Protein AF-A0A965UQ14-F1 (afdb_monomer_lite)

Secondary structure (DSSP, 8-state):
------HHHHHHHHHHHHHH--EEEEEESSTTPPPEEEEEEEEGGGTEEEEEEETTSHHHHHHHTSSEEEEEEEE-TTSS-EEEEEEEE-EE--HHHHHHH--HHHHTT-TTGGG-TTEEEE-

pLDDT: mean 94.38, std 6.81, range [43.66, 98.44]

Structure (mmCIF, N/CA/C/O backbone):
data_AF-A0A965UQ14-F1
#
_entry.id   AF-A0A965UQ14-F1
#
loop_
_atom_site.group_PDB
_atom_site.id
_atom_site.type_symbol
_atom_site.label_atom_id
_atom_site.label_alt_id
_atom_site.label_comp_id
_atom_site.label_asym_id
_atom_site.label_entity_id
_atom_site.label_seq_id
_atom_site.pdbx_PDB_ins_code
_atom_site.Cartn_x
_atom_site.Cartn_y
_atom_site.Cartn_z
_atom_site.occupancy
_atom_site.B_iso_or_equiv
_atom_site.auth_seq_id
_atom_site.auth_comp_id
_atom_site.auth_asym_id
_atom_site.auth_atom_id
_atom_site.pdbx_PDB_model_num
ATOM 1 N N . MET A 1 1 ? 11.506 4.708 -31.244 1.00 43.66 1 MET A N 1
ATOM 2 C CA . MET A 1 1 ? 12.360 3.760 -30.512 1.00 43.66 1 MET A CA 1
ATOM 3 C C . MET A 1 1 ? 12.090 4.075 -29.060 1.00 43.66 1 MET A C 1
ATOM 5 O O . MET A 1 1 ? 12.433 5.174 -28.652 1.00 43.66 1 MET A O 1
ATOM 9 N N . ALA A 1 2 ? 11.302 3.255 -28.365 1.00 55.50 2 ALA A N 1
ATOM 10 C CA . ALA A 1 2 ? 11.282 3.359 -26.911 1.00 55.50 2 ALA A CA 1
ATOM 11 C C . ALA A 1 2 ? 12.688 2.943 -26.477 1.00 55.50 2 ALA A C 1
ATOM 13 O O . ALA A 1 2 ? 13.165 1.912 -26.947 1.00 55.50 2 ALA A O 1
ATOM 14 N N . ASP A 1 3 ? 13.386 3.784 -25.722 1.00 65.25 3 ASP A N 1
ATOM 15 C CA . ASP A 1 3 ? 14.611 3.332 -25.075 1.00 65.25 3 ASP A CA 1
ATOM 16 C C . ASP A 1 3 ? 14.197 2.184 -24.149 1.00 65.25 3 ASP A C 1
ATOM 18 O O . ASP A 1 3 ? 13.336 2.368 -23.284 1.00 65.25 3 ASP A O 1
ATOM 22 N N . ASP A 1 4 ? 14.714 0.982 -24.405 1.00 80.56 4 ASP A N 1
ATOM 23 C CA . ASP A 1 4 ? 14.398 -0.195 -23.601 1.00 80.56 4 ASP A CA 1
ATOM 24 C C . ASP A 1 4 ? 14.961 0.034 -22.193 1.00 80.56 4 ASP A C 1
ATOM 26 O O . ASP A 1 4 ? 16.161 -0.108 -21.956 1.00 80.56 4 ASP A O 1
ATOM 30 N N . LEU A 1 5 ? 14.092 0.439 -21.264 1.00 86.31 5 LEU A N 1
ATOM 31 C CA . LEU A 1 5 ? 14.443 0.580 -19.855 1.00 86.31 5 LEU A CA 1
ATOM 32 C C . LEU A 1 5 ? 14.868 -0.783 -19.311 1.00 86.31 5 LEU A C 1
ATOM 34 O O . LEU A 1 5 ? 14.178 -1.792 -19.487 1.00 86.31 5 LEU A O 1
ATOM 38 N N . THR A 1 6 ? 15.975 -0.811 -18.579 1.00 94.00 6 THR A N 1
ATOM 39 C CA . THR A 1 6 ? 16.295 -1.962 -17.734 1.00 94.00 6 THR A CA 1
ATOM 40 C C . THR A 1 6 ? 15.256 -2.101 -16.617 1.00 94.00 6 THR A C 1
ATOM 42 O O . THR A 1 6 ? 14.586 -1.137 -16.239 1.00 94.00 6 THR A O 1
ATOM 45 N N . ALA A 1 7 ? 15.144 -3.293 -16.023 1.00 91.50 7 ALA A N 1
ATOM 46 C CA . ALA A 1 7 ? 14.229 -3.523 -14.901 1.00 91.50 7 ALA A CA 1
ATOM 47 C C . ALA A 1 7 ? 14.471 -2.546 -13.731 1.00 91.50 7 ALA A C 1
ATOM 49 O O . ALA A 1 7 ? 13.519 -2.027 -13.156 1.00 91.50 7 ALA A O 1
ATOM 50 N N . ALA A 1 8 ? 15.737 -2.235 -13.433 1.00 93.12 8 ALA A N 1
ATOM 51 C CA . ALA A 1 8 ? 16.103 -1.294 -12.377 1.00 93.12 8 ALA A CA 1
ATOM 52 C C . ALA A 1 8 ? 15.697 0.154 -12.706 1.00 93.12 8 ALA A C 1
ATOM 54 O O . ALA A 1 8 ? 15.280 0.905 -11.826 1.00 93.12 8 ALA A O 1
ATOM 55 N N . GLU A 1 9 ? 15.801 0.564 -13.971 1.00 94.69 9 GLU A N 1
ATOM 56 C CA . GLU A 1 9 ? 15.351 1.891 -14.404 1.00 94.69 9 GLU A CA 1
ATOM 57 C C . GLU A 1 9 ? 13.823 1.996 -14.387 1.00 94.69 9 GLU A C 1
ATOM 59 O O . GLU A 1 9 ? 13.292 3.015 -13.946 1.00 94.69 9 GLU A O 1
ATOM 64 N N . ALA A 1 10 ? 13.117 0.934 -14.787 1.00 93.56 10 ALA A N 1
ATOM 65 C CA . ALA A 1 10 ? 11.662 0.861 -14.699 1.00 93.56 10 ALA A CA 1
ATOM 66 C C . ALA A 1 10 ? 11.173 0.937 -13.242 1.00 93.56 10 ALA A C 1
ATOM 68 O O . ALA A 1 10 ? 10.259 1.704 -12.939 1.00 93.56 10 ALA A O 1
ATOM 69 N N . GLU A 1 11 ? 11.814 0.205 -12.327 1.00 94.75 11 GLU A N 1
ATOM 70 C CA . GLU A 1 11 ? 11.511 0.256 -10.894 1.00 94.75 11 GLU A CA 1
ATOM 71 C C . GLU A 1 11 ? 11.752 1.659 -10.313 1.00 94.75 11 GLU A C 1
ATOM 73 O O . GLU A 1 11 ? 10.894 2.219 -9.627 1.00 94.75 11 GLU A O 1
ATOM 78 N N . LYS A 1 12 ? 12.888 2.278 -10.647 1.00 95.50 12 LYS A N 1
ATOM 79 C CA . LYS A 1 12 ? 13.209 3.644 -10.220 1.00 95.50 12 LYS A CA 1
ATOM 80 C C . LYS A 1 12 ? 12.172 4.658 -10.706 1.00 95.50 12 LYS A C 1
ATOM 82 O O . LYS A 1 12 ? 11.758 5.537 -9.944 1.00 95.50 12 LYS A O 1
ATOM 87 N N . GLU A 1 13 ? 11.749 4.565 -11.966 1.00 95.31 13 GLU A N 1
ATOM 88 C CA . GLU A 1 13 ? 10.699 5.435 -12.494 1.00 95.31 13 GLU A CA 1
ATOM 89 C C . GLU A 1 13 ? 9.352 5.162 -11.814 1.00 95.31 13 GLU A C 1
ATOM 91 O O . GLU A 1 13 ? 8.649 6.117 -11.478 1.00 95.31 13 GLU A O 1
ATOM 96 N N . PHE A 1 14 ? 9.015 3.907 -11.506 1.00 96.06 14 PHE A N 1
ATOM 97 C CA . PHE A 1 14 ? 7.823 3.579 -10.724 1.00 96.06 14 PHE A CA 1
ATOM 98 C C . PHE A 1 14 ? 7.825 4.260 -9.349 1.00 96.06 14 PHE A C 1
ATOM 100 O O . PHE A 1 14 ? 6.897 5.016 -9.044 1.00 96.06 14 PHE A O 1
ATOM 107 N N . TRP A 1 15 ? 8.876 4.078 -8.544 1.00 97.25 15 TRP A N 1
ATOM 108 C CA . TRP A 1 15 ? 8.954 4.674 -7.205 1.00 97.25 15 TRP A CA 1
ATOM 109 C C . TRP A 1 15 ? 8.909 6.204 -7.237 1.00 97.25 15 TRP A C 1
ATOM 111 O O . TRP A 1 15 ? 8.235 6.842 -6.414 1.00 97.25 15 TRP A O 1
ATOM 121 N N . LYS A 1 16 ? 9.569 6.806 -8.232 1.00 96.00 16 LYS A N 1
ATOM 122 C CA . LYS A 1 16 ? 9.530 8.248 -8.490 1.00 96.00 16 LYS A CA 1
ATOM 123 C C . LYS A 1 16 ? 8.115 8.744 -8.795 1.00 96.00 16 LYS A C 1
ATOM 125 O O . LYS A 1 16 ? 7.715 9.766 -8.237 1.00 96.00 16 LYS A O 1
ATOM 130 N N . HIS A 1 17 ? 7.344 8.049 -9.630 1.00 96.44 17 HIS A N 1
ATOM 131 C CA . HIS A 1 17 ? 5.979 8.474 -9.958 1.00 96.44 17 HIS A CA 1
ATOM 132 C C . HIS A 1 17 ? 5.013 8.220 -8.801 1.00 96.44 17 HIS A C 1
ATOM 134 O O . HIS A 1 17 ? 4.249 9.127 -8.447 1.00 96.44 17 HIS A O 1
ATOM 140 N N . LEU 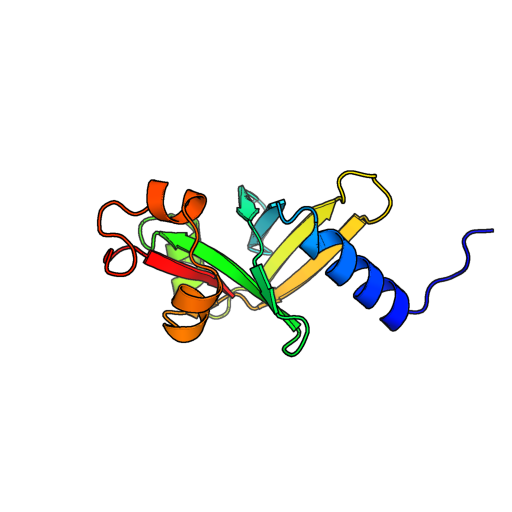A 1 18 ? 5.129 7.070 -8.127 1.00 96.56 18 LEU A N 1
ATOM 141 C CA . LEU A 1 18 ? 4.329 6.736 -6.950 1.00 96.56 18 LEU A CA 1
ATOM 142 C C . LEU A 1 18 ? 4.516 7.770 -5.828 1.00 96.56 18 LEU A C 1
ATOM 144 O O . LEU A 1 18 ? 3.588 8.050 -5.080 1.00 96.56 18 LEU A O 1
ATOM 148 N N . LYS A 1 19 ? 5.683 8.426 -5.733 1.00 94.19 19 LYS A N 1
ATOM 149 C CA . LYS A 1 19 ? 5.894 9.562 -4.817 1.00 94.19 19 LYS A CA 1
ATOM 150 C C . LYS A 1 19 ? 4.968 10.749 -5.062 1.00 94.19 19 LYS A C 1
ATOM 152 O O . LYS A 1 19 ? 4.601 11.428 -4.107 1.00 94.19 19 LYS A O 1
ATOM 157 N N . SER A 1 20 ? 4.671 11.042 -6.322 1.00 90.94 20 SER A N 1
ATOM 158 C CA . SER A 1 20 ? 3.949 12.250 -6.741 1.00 90.94 20 SER A CA 1
ATOM 159 C C . SER A 1 20 ? 2.431 12.057 -6.796 1.00 90.94 20 SER A C 1
ATOM 161 O O . SER A 1 20 ? 1.661 12.986 -6.547 1.00 90.94 20 SER A O 1
ATOM 163 N N . SER A 1 21 ? 2.000 10.839 -7.118 1.00 93.25 21 SER A N 1
ATOM 164 C CA . SER A 1 21 ? 0.610 10.411 -7.162 1.00 93.25 21 SER A CA 1
ATOM 165 C C . SER A 1 21 ? 0.581 8.965 -6.734 1.00 93.25 21 SER A C 1
ATOM 167 O O . SER A 1 21 ? 1.166 8.128 -7.412 1.00 93.25 21 SER A O 1
ATOM 169 N N . ASN A 1 22 ? -0.079 8.683 -5.624 1.00 94.75 22 ASN A N 1
ATOM 170 C CA . ASN A 1 22 ? 0.058 7.409 -4.943 1.00 94.75 22 ASN A CA 1
ATOM 171 C C . ASN A 1 22 ? -1.241 6.610 -4.848 1.00 94.75 22 ASN A C 1
ATOM 173 O O . ASN A 1 22 ? -1.311 5.637 -4.107 1.00 94.75 22 ASN A O 1
ATOM 177 N N . THR A 1 23 ? -2.270 7.001 -5.594 1.00 96.62 23 THR A N 1
ATOM 178 C CA . THR A 1 23 ? -3.504 6.223 -5.698 1.00 96.62 23 THR A CA 1
ATOM 179 C C . THR A 1 23 ? -3.384 5.203 -6.825 1.00 96.62 23 THR A C 1
ATOM 181 O O . THR A 1 23 ? -2.982 5.549 -7.934 1.00 96.62 23 THR A O 1
ATOM 184 N N . GLY A 1 24 ? -3.766 3.962 -6.545 1.00 97.62 24 GLY A N 1
ATOM 185 C CA . GLY A 1 24 ? -3.936 2.898 -7.533 1.00 97.62 24 GLY A CA 1
ATOM 186 C C . GLY A 1 24 ? -5.029 1.932 -7.086 1.00 97.62 24 GLY A C 1
ATOM 187 O O . GLY A 1 24 ? -5.691 2.174 -6.078 1.00 97.62 24 GLY A O 1
ATOM 188 N N . MET A 1 25 ? -5.226 0.848 -7.826 1.00 98.19 25 MET A N 1
ATOM 189 C CA . MET A 1 25 ? -6.252 -0.152 -7.536 1.00 98.19 25 MET A CA 1
ATOM 190 C C . MET A 1 25 ? -5.596 -1.395 -6.936 1.00 98.19 25 MET A C 1
ATOM 192 O O . MET A 1 25 ? -4.760 -2.014 -7.593 1.00 98.19 25 MET A O 1
ATOM 196 N N . LEU A 1 26 ? -5.973 -1.744 -5.707 1.00 98.44 26 LEU A N 1
ATOM 197 C CA . LEU A 1 26 ? -5.483 -2.914 -4.975 1.00 98.44 26 LEU A CA 1
ATOM 198 C C . LEU A 1 26 ? -6.607 -3.941 -4.825 1.00 98.44 26 LEU A C 1
ATOM 200 O O . LEU A 1 26 ? -7.733 -3.576 -4.488 1.00 98.44 26 LEU A O 1
ATOM 204 N N . GLY A 1 27 ? -6.292 -5.213 -5.022 1.00 97.75 27 GLY A N 1
ATOM 205 C CA . GLY A 1 27 ? -7.184 -6.324 -4.706 1.00 97.75 27 GLY A CA 1
ATOM 206 C C . GLY A 1 27 ? -6.401 -7.606 -4.469 1.00 97.75 27 GLY A C 1
ATOM 207 O O . GLY A 1 27 ? -5.193 -7.660 -4.707 1.00 97.75 27 GLY A O 1
ATOM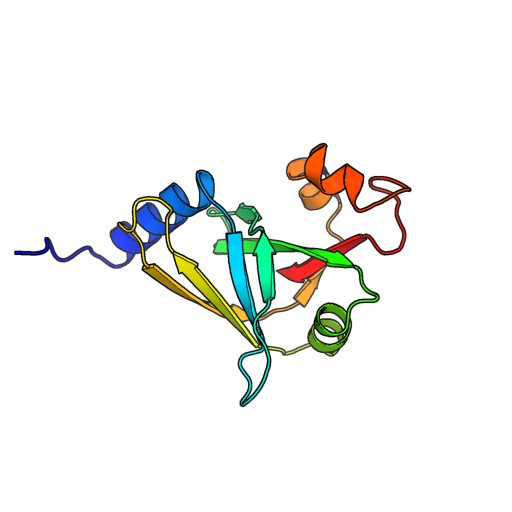 208 N N . LEU A 1 28 ? -7.091 -8.630 -3.973 1.00 97.38 28 LEU A N 1
ATOM 209 C CA . LEU A 1 28 ? -6.516 -9.964 -3.832 1.00 97.38 28 LEU A CA 1
ATOM 210 C C . LEU A 1 28 ? -6.350 -10.606 -5.212 1.00 97.38 28 LEU A C 1
ATOM 212 O O . LEU A 1 28 ? -7.208 -10.434 -6.080 1.00 97.38 28 LEU A O 1
ATOM 216 N N . ASP A 1 29 ? -5.264 -11.354 -5.409 1.00 96.31 29 ASP A N 1
ATOM 217 C CA . ASP A 1 29 ? -5.018 -12.092 -6.652 1.00 96.31 29 ASP A CA 1
ATOM 218 C C . ASP A 1 29 ? -5.866 -13.372 -6.690 1.00 96.31 29 ASP A C 1
ATOM 220 O O . ASP A 1 29 ? -5.394 -14.493 -6.508 1.00 96.31 29 ASP A O 1
ATOM 224 N N . GLN A 1 30 ? -7.176 -13.188 -6.848 1.00 94.00 30 GLN A N 1
ATOM 225 C CA . GLN A 1 30 ? -8.142 -14.273 -6.950 1.00 94.00 30 GLN A CA 1
ATOM 226 C C . GLN A 1 30 ? -9.229 -13.969 -7.988 1.00 94.00 30 GLN A C 1
ATOM 228 O O . GLN A 1 30 ? -9.678 -12.824 -8.115 1.00 94.00 30 GLN A O 1
ATOM 233 N N . PRO A 1 31 ? -9.704 -14.992 -8.726 1.00 93.19 31 PRO A N 1
ATOM 234 C CA . PRO A 1 31 ? -10.741 -14.816 -9.733 1.00 93.19 31 PRO A CA 1
ATOM 235 C C . PRO A 1 31 ? -12.003 -14.153 -9.173 1.00 93.19 31 PRO A C 1
ATOM 237 O O . PRO A 1 31 ? -12.614 -14.646 -8.229 1.00 93.19 31 PRO A O 1
ATOM 240 N N . GLY A 1 32 ? -12.425 -13.056 -9.804 1.00 91.62 32 GLY A N 1
ATOM 241 C CA . GLY A 1 32 ? -13.656 -12.350 -9.444 1.00 91.62 32 GLY A CA 1
ATOM 242 C C . GLY A 1 32 ? -13.550 -11.455 -8.208 1.00 91.62 32 GLY A C 1
ATOM 243 O O . GLY A 1 32 ? -14.554 -10.849 -7.838 1.00 91.62 32 GLY A O 1
ATOM 244 N N . TYR A 1 33 ? -12.371 -11.327 -7.592 1.00 94.94 33 TYR A N 1
ATOM 245 C CA . TYR A 1 33 ? -12.181 -10.381 -6.499 1.00 94.94 33 TYR A CA 1
ATOM 246 C C . TYR A 1 33 ? -12.172 -8.943 -7.016 1.00 94.94 33 TYR A C 1
ATOM 248 O O . TYR A 1 33 ? -11.653 -8.643 -8.094 1.00 94.94 33 TYR A O 1
ATOM 256 N N . HIS A 1 34 ? -12.789 -8.039 -6.261 1.00 94.50 34 HIS A N 1
ATOM 257 C CA . HIS A 1 34 ? -12.899 -6.644 -6.660 1.00 94.50 34 HIS A CA 1
ATOM 258 C C . HIS A 1 34 ? -11.669 -5.855 -6.220 1.00 94.50 34 HIS A C 1
ATOM 260 O O . HIS A 1 34 ? -11.262 -5.907 -5.061 1.00 94.50 34 HIS A O 1
ATOM 266 N N . ASN A 1 35 ? -11.127 -5.056 -7.137 1.00 96.06 35 ASN A N 1
ATOM 267 C CA . ASN A 1 35 ? -10.109 -4.078 -6.788 1.00 96.06 35 ASN A CA 1
ATOM 268 C C . ASN A 1 35 ? -10.765 -2.815 -6.233 1.00 96.06 35 ASN A C 1
ATOM 270 O O . ASN A 1 35 ? -11.806 -2.370 -6.722 1.00 96.06 35 ASN A O 1
ATOM 274 N N . GLN A 1 36 ? -10.099 -2.184 -5.276 1.00 96.44 36 GLN A N 1
ATOM 275 C CA . GLN A 1 36 ? -10.525 -0.927 -4.677 1.00 96.44 36 GLN A CA 1
ATOM 276 C C . GLN A 1 36 ? -9.423 0.135 -4.762 1.00 96.44 36 GLN A C 1
ATOM 278 O O . GLN A 1 36 ? -8.235 -0.204 -4.754 1.00 96.44 36 GLN A O 1
ATOM 283 N N . PRO A 1 37 ? -9.792 1.422 -4.874 1.00 96.50 37 PRO A N 1
ATOM 284 C CA . PRO A 1 37 ? -8.823 2.504 -4.906 1.00 96.50 37 PRO A CA 1
ATOM 285 C C . PRO A 1 37 ? -8.150 2.642 -3.538 1.00 96.50 37 PRO A C 1
ATOM 287 O O . PRO A 1 37 ? -8.809 2.917 -2.539 1.00 96.50 37 PRO A O 1
ATOM 290 N N . MET A 1 38 ? -6.829 2.495 -3.504 1.00 97.00 38 MET A N 1
ATOM 291 C CA . MET A 1 38 ? -6.023 2.582 -2.289 1.00 97.00 38 MET A CA 1
ATOM 292 C C . MET A 1 38 ? -4.876 3.574 -2.475 1.00 97.00 38 MET A C 1
ATOM 294 O O . MET A 1 38 ? -4.337 3.745 -3.570 1.00 97.00 38 MET A O 1
ATOM 298 N N . THR A 1 39 ? -4.499 4.234 -1.381 1.00 96.88 39 THR A N 1
ATOM 299 C CA . THR A 1 39 ? -3.357 5.154 -1.336 1.00 96.88 39 THR A CA 1
ATOM 300 C C . THR A 1 39 ? -2.123 4.393 -0.857 1.00 96.88 39 THR A C 1
ATOM 302 O O . THR A 1 39 ? -2.074 3.989 0.302 1.00 96.88 39 THR A O 1
ATOM 305 N N . GLY A 1 40 ? -1.146 4.195 -1.741 1.00 97.19 40 GLY A N 1
ATOM 306 C CA . GLY A 1 40 ? 0.110 3.504 -1.458 1.00 97.19 40 GLY A CA 1
ATOM 307 C C . GLY A 1 40 ? 1.163 4.419 -0.831 1.00 97.19 40 GLY A C 1
ATOM 308 O O . GLY A 1 40 ? 1.556 5.445 -1.385 1.00 97.19 40 GLY A O 1
ATOM 309 N N . PHE A 1 41 ? 1.676 4.046 0.328 1.00 96.75 41 PHE A N 1
ATOM 310 C CA . PHE A 1 41 ? 2.768 4.729 1.008 1.00 96.75 41 PHE A CA 1
ATOM 311 C C . PHE A 1 41 ? 4.045 3.929 0.782 1.00 96.75 41 PHE A C 1
ATOM 313 O O . PHE A 1 41 ? 4.258 2.874 1.370 1.00 96.75 41 PHE A O 1
ATOM 320 N N . ARG A 1 42 ? 4.877 4.415 -0.139 1.00 94.94 42 ARG A N 1
ATOM 321 C CA . ARG A 1 42 ? 6.076 3.695 -0.576 1.00 94.94 42 ARG A CA 1
ATOM 322 C C . ARG A 1 42 ? 7.170 3.652 0.490 1.00 94.94 42 ARG A C 1
ATOM 324 O O . ARG A 1 42 ? 7.455 4.660 1.144 1.00 94.94 42 ARG A O 1
ATOM 331 N N . GLU A 1 43 ? 7.858 2.525 0.530 1.00 95.88 43 GLU A N 1
ATOM 332 C CA . GLU A 1 43 ? 9.136 2.324 1.192 1.00 95.88 43 GLU A CA 1
ATOM 333 C C . GLU A 1 43 ? 10.071 1.579 0.238 1.00 95.88 43 GLU A C 1
ATOM 335 O O . GLU A 1 43 ? 10.181 0.356 0.252 1.00 95.88 43 GLU A O 1
ATOM 340 N N . GLU A 1 44 ? 10.710 2.353 -0.636 1.00 94.56 44 GLU A N 1
ATOM 341 C CA . GLU A 1 44 ? 11.577 1.854 -1.707 1.00 94.56 44 GLU A CA 1
ATOM 342 C C . GLU A 1 44 ? 12.758 1.046 -1.155 1.00 94.56 44 GLU A C 1
ATOM 344 O O . GLU A 1 44 ? 13.143 0.041 -1.739 1.00 94.56 44 GLU A O 1
ATOM 349 N N . GLU A 1 45 ? 13.281 1.415 0.019 1.00 94.31 45 GLU A N 1
ATOM 350 C CA . GLU A 1 45 ? 14.431 0.740 0.628 1.00 94.31 45 GLU A CA 1
ATOM 351 C C . GLU A 1 45 ? 14.141 -0.718 1.020 1.00 94.31 45 GLU A C 1
ATOM 353 O O . GLU A 1 45 ? 15.065 -1.526 1.110 1.00 94.31 45 GLU A O 1
ATOM 358 N N . THR A 1 46 ? 12.870 -1.052 1.266 1.00 94.62 46 THR A N 1
ATOM 359 C CA . THR A 1 46 ? 12.412 -2.404 1.620 1.00 94.62 46 THR A CA 1
ATOM 360 C C . THR A 1 46 ? 11.525 -3.025 0.542 1.00 94.62 46 THR A C 1
ATOM 362 O O . THR A 1 46 ? 11.012 -4.124 0.740 1.00 94.62 46 THR A O 1
ATOM 365 N N . GLY A 1 47 ? 11.309 -2.329 -0.579 1.00 95.38 47 GL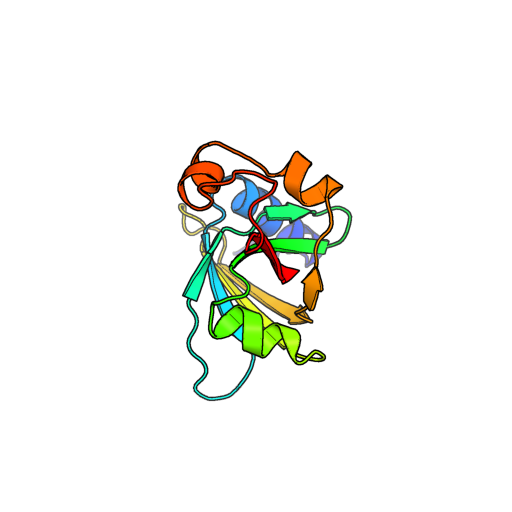Y A N 1
ATOM 366 C CA . GLY A 1 47 ? 10.386 -2.749 -1.635 1.00 95.38 47 GLY A CA 1
ATOM 367 C C . GLY A 1 47 ? 8.923 -2.854 -1.184 1.00 95.38 47 GLY A C 1
ATOM 368 O O . GLY A 1 47 ? 8.144 -3.558 -1.817 1.00 95.38 47 GLY A O 1
ATOM 369 N N . THR A 1 48 ? 8.541 -2.194 -0.085 1.00 96.94 48 THR A N 1
ATOM 370 C CA . THR A 1 48 ? 7.213 -2.3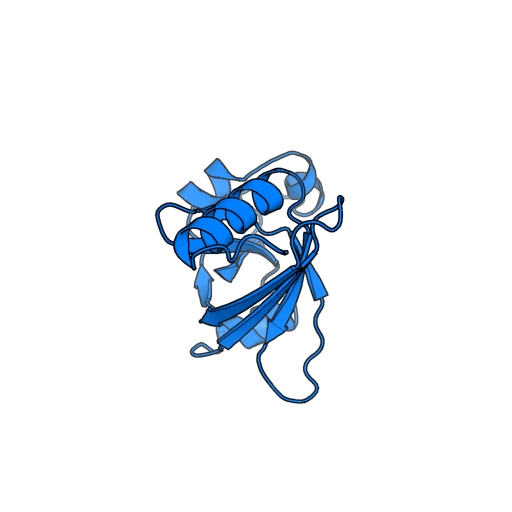45 0.532 1.00 96.94 48 THR A CA 1
ATOM 371 C C . THR A 1 48 ? 6.289 -1.182 0.166 1.00 96.94 48 THR A C 1
ATOM 373 O O . THR A 1 48 ? 6.707 -0.020 0.135 1.00 96.94 48 THR A O 1
ATOM 376 N N . ILE A 1 49 ? 5.005 -1.469 -0.072 1.00 97.88 49 ILE A N 1
ATOM 377 C CA . ILE A 1 49 ? 3.961 -0.451 -0.243 1.00 97.88 49 ILE A CA 1
ATOM 378 C C . ILE A 1 49 ? 2.954 -0.608 0.887 1.00 97.88 49 ILE A C 1
ATOM 380 O O . ILE A 1 49 ? 2.267 -1.615 0.982 1.00 97.88 49 ILE A O 1
ATOM 384 N N . TRP A 1 50 ? 2.851 0.409 1.731 1.00 97.88 50 TRP A N 1
ATOM 385 C CA . TRP A 1 50 ? 1.935 0.408 2.862 1.00 97.88 50 TRP A CA 1
ATOM 386 C C . TRP A 1 50 ? 0.588 1.006 2.468 1.00 97.88 50 TRP A C 1
ATOM 388 O O . TRP A 1 50 ? 0.533 2.018 1.772 1.00 97.88 50 TRP A O 1
ATOM 398 N N . PHE A 1 51 ? -0.501 0.439 2.963 1.00 97.88 51 PHE A N 1
ATOM 399 C CA . PHE A 1 51 ? -1.853 0.935 2.740 1.00 97.88 51 PHE A CA 1
ATOM 400 C C . PHE A 1 51 ? -2.571 1.048 4.080 1.00 97.88 51 PHE A C 1
ATOM 402 O O . PHE A 1 51 ? -2.653 0.079 4.828 1.00 97.88 51 PHE A O 1
ATOM 409 N N . PHE A 1 52 ? -3.108 2.228 4.387 1.00 97.31 52 PHE A N 1
ATOM 410 C CA . PHE A 1 52 ? -3.984 2.381 5.547 1.00 97.31 52 PHE A CA 1
ATOM 411 C C . PHE A 1 52 ? -5.367 1.833 5.218 1.00 97.31 52 PHE A C 1
ATOM 413 O O . PHE A 1 52 ? -5.918 2.120 4.155 1.00 97.31 52 PHE A O 1
ATOM 420 N N . THR A 1 53 ? -5.932 1.088 6.156 1.00 96.19 53 THR A N 1
ATOM 421 C CA . THR A 1 53 ? -7.296 0.575 6.095 1.00 96.19 53 THR A CA 1
ATOM 422 C C . THR A 1 53 ? -7.874 0.480 7.503 1.00 96.19 53 THR A C 1
ATOM 424 O O . THR A 1 53 ? -7.164 0.653 8.495 1.00 96.19 53 THR A O 1
ATOM 427 N N . ARG A 1 54 ? -9.163 0.162 7.585 1.00 95.62 54 ARG A N 1
ATOM 428 C CA . ARG A 1 54 ? -9.788 -0.273 8.829 1.00 95.62 54 ARG A CA 1
ATOM 429 C C . ARG A 1 54 ? -9.892 -1.793 8.867 1.00 95.62 54 ARG A C 1
ATOM 431 O O . ARG A 1 54 ? -10.186 -2.415 7.840 1.00 95.62 54 ARG A O 1
ATOM 438 N N . ASP A 1 55 ? -9.672 -2.384 10.035 1.00 95.62 55 ASP A N 1
ATOM 439 C CA . ASP A 1 55 ? -9.816 -3.831 10.269 1.00 95.62 55 ASP A CA 1
ATOM 440 C C . ASP A 1 55 ? -11.251 -4.348 10.048 1.00 95.62 55 ASP A C 1
ATOM 442 O O . ASP A 1 55 ? -11.469 -5.523 9.752 1.00 95.62 55 ASP A O 1
ATOM 446 N N . ASP A 1 56 ? -12.239 -3.458 10.133 1.00 95.06 56 ASP A N 1
ATOM 447 C CA . ASP A 1 56 ? -13.654 -3.739 9.916 1.00 95.06 56 ASP A CA 1
ATOM 448 C C . ASP A 1 56 ? -14.084 -3.721 8.436 1.00 95.06 56 ASP A C 1
ATOM 450 O O . ASP A 1 56 ? -15.265 -3.936 8.133 1.00 95.06 56 ASP A O 1
ATOM 454 N N . THR A 1 57 ? -13.146 -3.567 7.500 1.00 95.38 57 THR A N 1
ATOM 455 C CA . THR A 1 57 ? -13.402 -3.725 6.059 1.00 95.38 57 THR A CA 1
ATOM 456 C C . THR A 1 57 ? -13.355 -5.194 5.630 1.00 95.38 57 THR A C 1
ATOM 458 O O . THR A 1 57 ? -12.601 -5.988 6.193 1.00 95.38 57 THR A O 1
ATOM 461 N N . ASP A 1 58 ? -14.133 -5.568 4.605 1.00 95.00 58 ASP A N 1
ATOM 462 C CA . ASP A 1 58 ? -14.083 -6.928 4.034 1.00 95.00 58 ASP A CA 1
ATOM 463 C C . ASP A 1 58 ? -12.668 -7.272 3.552 1.00 95.00 58 ASP A C 1
ATOM 465 O O . ASP A 1 58 ? -12.132 -8.322 3.886 1.00 95.00 58 ASP A O 1
ATOM 469 N N . PHE A 1 59 ? -12.011 -6.329 2.873 1.00 96.25 59 PHE A N 1
ATOM 470 C CA . PHE A 1 59 ? -10.649 -6.520 2.387 1.00 96.25 59 PHE A CA 1
ATOM 471 C C . PHE A 1 59 ? -9.633 -6.763 3.506 1.00 96.25 59 PHE A C 1
ATOM 473 O O . PHE A 1 59 ? -8.815 -7.672 3.394 1.00 96.25 59 PHE A O 1
ATOM 480 N N . ALA A 1 60 ? -9.672 -5.984 4.593 1.00 96.56 60 ALA A N 1
ATOM 481 C CA . ALA A 1 60 ? -8.752 -6.200 5.708 1.00 96.56 60 ALA A CA 1
ATOM 482 C C . ALA A 1 60 ? -8.998 -7.551 6.387 1.00 96.56 60 ALA A C 1
ATOM 484 O O . ALA A 1 60 ? -8.036 -8.241 6.720 1.00 96.56 60 ALA A O 1
ATOM 485 N N . ARG A 1 61 ? -10.263 -7.965 6.542 1.00 96.75 61 ARG A N 1
ATOM 486 C CA . ARG A 1 61 ? -10.601 -9.295 7.069 1.00 96.75 61 ARG A CA 1
ATOM 487 C C . ARG A 1 61 ? -10.075 -10.420 6.187 1.00 96.75 61 ARG A C 1
ATOM 489 O O . ARG A 1 61 ? -9.518 -11.376 6.719 1.00 96.75 61 ARG A O 1
ATOM 496 N N . ASP A 1 62 ? -10.214 -10.297 4.872 1.00 96.44 62 ASP A N 1
ATOM 497 C CA . ASP A 1 62 ? -9.723 -11.308 3.936 1.00 96.44 62 ASP A CA 1
ATOM 498 C C . ASP A 1 62 ? -8.189 -11.392 3.964 1.00 96.44 62 ASP A C 1
ATOM 500 O O . ASP A 1 62 ? -7.630 -12.486 4.033 1.00 96.44 62 ASP A O 1
ATOM 504 N N . VAL A 1 63 ? -7.491 -10.250 4.008 1.00 97.19 63 VAL A N 1
ATOM 505 C CA . VAL A 1 63 ? -6.025 -10.207 4.173 1.00 97.19 63 VAL A CA 1
ATOM 506 C C . VAL A 1 63 ? -5.595 -10.807 5.519 1.00 97.19 63 VAL A C 1
ATOM 508 O O . VAL A 1 63 ? -4.592 -11.521 5.583 1.00 97.19 63 VAL A O 1
ATOM 511 N N . ALA A 1 64 ? -6.359 -10.577 6.592 1.00 96.69 64 ALA A N 1
ATOM 512 C CA . ALA A 1 64 ? -6.066 -11.085 7.934 1.00 96.69 64 ALA A CA 1
ATOM 513 C C . ALA A 1 64 ? -6.105 -12.619 8.046 1.00 96.69 64 ALA A C 1
ATOM 515 O O . ALA A 1 64 ? -5.515 -13.165 8.979 1.00 96.69 64 ALA A O 1
ATOM 516 N N . VAL A 1 65 ? -6.738 -13.325 7.097 1.00 95.56 65 VAL A N 1
ATOM 517 C CA . VAL A 1 65 ? -6.678 -14.799 7.008 1.00 95.56 65 VAL A CA 1
ATOM 518 C C . VAL A 1 65 ? -5.230 -15.287 6.857 1.00 95.56 65 VAL A C 1
ATOM 520 O O . VAL A 1 65 ? -4.893 -16.379 7.318 1.00 95.56 65 VAL A O 1
ATOM 523 N N . GLY A 1 66 ? -4.361 -14.459 6.272 1.00 93.12 66 GLY A N 1
ATOM 524 C CA . GLY A 1 66 ? -2.954 -14.760 6.046 1.00 93.12 66 GLY A CA 1
ATOM 525 C C . GLY A 1 66 ? -2.712 -15.556 4.763 1.00 93.12 66 GLY A C 1
ATOM 526 O O . GLY A 1 66 ? -3.607 -16.209 4.222 1.00 93.12 66 GLY A O 1
ATOM 527 N N . GLY A 1 67 ? -1.478 -15.467 4.256 1.00 91.88 67 GLY A N 1
ATOM 528 C CA . GLY A 1 67 ? -1.055 -16.157 3.032 1.00 91.88 67 GLY A CA 1
ATOM 529 C C . GLY A 1 67 ? -1.770 -15.684 1.764 1.00 91.88 67 GLY A C 1
ATOM 530 O O . GLY A 1 67 ? -1.858 -16.446 0.806 1.00 91.88 67 GLY A O 1
ATOM 531 N N . GLN A 1 68 ? -2.317 -14.466 1.774 1.00 95.56 68 GLN A N 1
ATOM 532 C CA . GLN A 1 68 ? -2.959 -13.869 0.607 1.00 95.56 68 GLN A CA 1
ATOM 533 C C . GLN A 1 68 ? -1.909 -13.188 -0.269 1.00 95.56 68 GLN A C 1
ATOM 535 O O . GLN A 1 68 ? -1.058 -12.463 0.243 1.00 95.56 68 GLN A O 1
ATOM 540 N N . SER A 1 69 ? -2.011 -13.363 -1.582 1.00 97.56 69 SER A N 1
ATOM 541 C CA . SER A 1 69 ? -1.298 -12.530 -2.552 1.00 97.56 69 SER A CA 1
ATOM 542 C C . SER A 1 69 ? -2.246 -11.476 -3.120 1.00 97.56 69 SER A C 1
ATOM 544 O O . SER A 1 69 ? -3.471 -11.640 -3.120 1.00 97.56 69 SER A O 1
ATOM 546 N N . GLY A 1 70 ? -1.687 -10.362 -3.572 1.00 97.62 70 GLY A N 1
ATOM 547 C CA . GLY A 1 70 ? -2.432 -9.220 -4.069 1.00 97.62 70 GLY A CA 1
ATOM 548 C C . GLY A 1 70 ? -1.806 -8.599 -5.300 1.00 97.62 70 GLY A C 1
ATOM 549 O O . GLY A 1 70 ? -0.620 -8.768 -5.589 1.00 97.62 70 GLY A O 1
ATOM 550 N N . MET A 1 71 ? -2.634 -7.836 -6.004 1.00 97.94 71 MET A N 1
ATOM 551 C CA . MET A 1 71 ? -2.239 -7.081 -7.179 1.00 97.94 71 MET A CA 1
ATOM 552 C C . MET A 1 71 ? -2.531 -5.599 -6.969 1.00 97.94 71 MET A C 1
ATOM 554 O O . MET A 1 71 ? -3.679 -5.207 -6.749 1.00 97.94 71 MET A O 1
ATOM 558 N N . PHE A 1 72 ? -1.499 -4.766 -7.082 1.00 98.06 72 PHE A N 1
ATOM 559 C CA . PHE A 1 72 ? -1.621 -3.314 -7.116 1.00 98.06 72 PHE A CA 1
ATOM 560 C C . PHE A 1 72 ? -1.369 -2.810 -8.533 1.00 98.06 72 PHE A C 1
ATOM 562 O O . PHE A 1 72 ? -0.264 -2.908 -9.066 1.00 98.06 72 PHE A O 1
ATOM 569 N N . THR A 1 73 ? -2.404 -2.259 -9.154 1.00 97.75 73 THR A N 1
ATOM 570 C CA . THR A 1 73 ? -2.316 -1.652 -10.485 1.00 97.75 73 THR A CA 1
ATOM 571 C C . THR A 1 73 ? -2.291 -0.138 -10.364 1.00 97.75 73 THR A C 1
ATOM 573 O O . THR A 1 73 ? -3.102 0.472 -9.665 1.00 97.75 73 THR A O 1
ATOM 576 N N . TYR A 1 74 ? -1.328 0.476 -11.037 1.00 98.06 74 TYR A N 1
ATOM 577 C CA . TYR A 1 74 ? -1.014 1.888 -10.906 1.00 98.06 74 TYR A CA 1
ATOM 578 C C . TYR A 1 74 ? -0.848 2.539 -12.276 1.00 98.06 74 TYR A C 1
ATOM 580 O O . TYR A 1 74 ? -0.253 1.967 -13.190 1.00 98.06 74 TYR A O 1
ATOM 588 N N . GLN A 1 75 ? -1.333 3.772 -12.381 1.00 97.62 75 GLN A N 1
ATOM 589 C CA . GLN A 1 75 ? -1.117 4.651 -13.520 1.00 97.62 75 GLN A CA 1
ATOM 590 C C . GLN A 1 75 ? -0.683 6.021 -12.996 1.00 97.62 75 GLN A C 1
ATOM 592 O O . GLN A 1 75 ? -1.361 6.619 -12.154 1.00 97.62 75 GLN A O 1
ATOM 597 N N . SER A 1 76 ? 0.440 6.537 -13.495 1.00 96.31 76 SER A N 1
ATOM 598 C CA . SER A 1 76 ? 0.885 7.886 -13.155 1.00 96.31 76 SER A CA 1
ATOM 599 C C . SER A 1 76 ? -0.025 8.946 -13.782 1.00 96.31 76 SER A C 1
ATOM 601 O O . SER A 1 76 ? -0.616 8.748 -14.844 1.00 96.31 76 SER A O 1
ATOM 603 N N . LYS A 1 77 ? -0.136 10.115 -13.136 1.00 94.38 77 LYS A N 1
ATOM 604 C CA . LYS A 1 77 ? -1.008 11.213 -13.606 1.00 94.38 77 LYS A CA 1
ATOM 605 C C . LYS A 1 77 ? -0.658 11.713 -15.009 1.00 94.38 77 LYS A C 1
ATOM 607 O O . LYS A 1 77 ? -1.543 12.131 -15.747 1.00 94.38 77 LYS A O 1
ATOM 612 N N . ASP A 1 78 ? 0.622 11.689 -15.355 1.00 95.00 78 ASP A N 1
ATOM 613 C CA . ASP A 1 78 ? 1.155 12.076 -16.663 1.00 95.00 78 ASP A CA 1
ATOM 614 C C . ASP A 1 78 ? 1.156 10.929 -17.684 1.00 95.00 78 ASP A C 1
ATOM 616 O O . ASP A 1 78 ? 1.616 11.115 -18.813 1.00 95.00 78 ASP A O 1
ATOM 620 N N . GLN A 1 79 ? 0.631 9.757 -17.301 1.00 94.62 79 GLN A N 1
ATOM 621 C CA . GLN A 1 79 ? 0.513 8.580 -18.158 1.00 94.62 79 GLN A CA 1
ATOM 622 C C . GLN A 1 79 ? 1.861 8.121 -18.738 1.00 94.62 79 GLN A C 1
ATOM 624 O O . GLN A 1 79 ? 1.910 7.546 -19.821 1.00 94.62 79 GLN A O 1
ATOM 629 N N . GLN A 1 80 ? 2.964 8.386 -18.034 1.00 92.88 80 GLN A N 1
ATOM 630 C CA . GLN A 1 80 ? 4.293 7.895 -18.407 1.00 92.88 80 GLN A CA 1
ATOM 631 C C . GLN A 1 80 ? 4.594 6.524 -17.798 1.00 92.88 80 GLN A C 1
ATOM 633 O O . GLN A 1 80 ? 5.357 5.752 -18.373 1.00 92.88 80 GLN A O 1
ATOM 638 N N . VAL A 1 81 ? 3.979 6.197 -16.656 1.00 94.81 81 VAL A N 1
ATOM 639 C CA . VAL A 1 81 ? 4.168 4.921 -15.964 1.00 94.81 81 VAL A CA 1
ATOM 640 C C . VAL A 1 81 ? 2.838 4.205 -15.795 1.00 94.81 81 VAL A C 1
ATOM 642 O O . VAL A 1 81 ? 1.879 4.742 -15.239 1.00 94.81 81 VAL A O 1
ATOM 645 N N . TYR A 1 82 ? 2.834 2.948 -16.226 1.00 96.19 82 TYR A N 1
ATOM 646 C CA . TYR A 1 82 ? 1.791 1.966 -15.974 1.00 96.19 82 TYR A CA 1
ATOM 647 C C . TYR A 1 82 ? 2.467 0.769 -15.328 1.00 96.19 82 TYR A C 1
ATOM 649 O O . TYR A 1 82 ? 3.410 0.218 -15.896 1.00 96.19 82 TYR A O 1
ATOM 657 N N . ALA A 1 83 ? 2.017 0.387 -14.140 1.00 95.88 83 ALA A N 1
ATOM 658 C CA . ALA A 1 83 ? 2.639 -0.686 -13.384 1.00 95.88 83 ALA A CA 1
ATOM 659 C C . ALA A 1 83 ? 1.586 -1.638 -12.823 1.00 95.88 83 ALA A C 1
ATOM 661 O O . ALA A 1 83 ? 0.494 -1.229 -12.426 1.00 95.88 83 ALA A O 1
ATOM 662 N N . CYS A 1 84 ? 1.947 -2.915 -12.785 1.00 96.38 84 CYS A N 1
ATOM 663 C CA . CYS A 1 84 ? 1.197 -3.970 -12.128 1.00 96.38 84 CYS A CA 1
ATOM 664 C C . CYS A 1 84 ? 2.161 -4.670 -11.174 1.00 96.38 84 CYS A C 1
ATOM 666 O O . CYS A 1 84 ? 3.160 -5.234 -11.615 1.00 96.38 84 CYS A O 1
ATOM 668 N N . ILE A 1 85 ? 1.894 -4.567 -9.878 1.00 96.38 85 ILE A N 1
ATOM 669 C CA . ILE A 1 85 ? 2.761 -5.066 -8.820 1.00 96.38 85 ILE A CA 1
ATOM 670 C C . ILE A 1 85 ? 2.040 -6.237 -8.175 1.00 96.38 85 ILE A C 1
ATOM 672 O O . ILE A 1 85 ? 0.965 -6.058 -7.607 1.00 96.38 85 ILE A O 1
ATOM 676 N N . HIS A 1 86 ? 2.640 -7.417 -8.278 1.00 97.38 86 HIS A N 1
ATOM 677 C CA . HIS A 1 86 ? 2.193 -8.613 -7.582 1.00 97.38 86 HIS A CA 1
ATOM 678 C C . HIS A 1 86 ? 3.042 -8.807 -6.327 1.00 97.38 86 HIS A C 1
ATOM 680 O O . HIS A 1 86 ? 4.267 -8.678 -6.393 1.00 97.38 86 HIS A O 1
ATOM 686 N N . GLY A 1 87 ? 2.413 -9.124 -5.202 1.00 96.94 87 GLY A N 1
ATOM 687 C CA . GLY A 1 87 ? 3.119 -9.341 -3.944 1.00 96.94 87 GLY A CA 1
ATOM 688 C C . GLY A 1 87 ? 2.258 -10.038 -2.904 1.00 96.94 87 GLY A C 1
ATOM 689 O O . GLY A 1 87 ? 1.070 -10.272 -3.116 1.00 96.94 87 GLY A O 1
ATOM 690 N N . ASP A 1 88 ? 2.871 -10.370 -1.776 1.00 97.81 88 ASP A N 1
ATOM 691 C CA . ASP A 1 88 ? 2.168 -10.931 -0.627 1.00 97.81 88 ASP A CA 1
ATOM 692 C C . ASP A 1 88 ? 1.546 -9.818 0.210 1.00 97.81 88 ASP A C 1
ATOM 694 O O . ASP A 1 88 ? 2.168 -8.779 0.413 1.00 97.81 88 ASP A O 1
ATOM 698 N N . LEU A 1 89 ? 0.341 -10.063 0.724 1.00 97.88 89 LEU A N 1
ATOM 699 C CA . LEU A 1 89 ? -0.378 -9.137 1.586 1.00 97.88 89 LEU A CA 1
ATOM 700 C C . LEU A 1 89 ? -0.415 -9.642 3.022 1.00 97.88 89 LEU A C 1
ATOM 702 O O . LEU A 1 89 ? -0.674 -10.816 3.300 1.00 97.88 89 LEU A O 1
ATOM 706 N N . SER A 1 90 ? -0.206 -8.725 3.960 1.00 96.94 90 SER A N 1
ATOM 707 C CA . SER A 1 90 ? -0.352 -9.018 5.385 1.00 96.94 90 SER A CA 1
ATOM 708 C C . SER A 1 90 ? -0.826 -7.809 6.179 1.00 96.94 90 SER A C 1
ATOM 710 O O . SER A 1 90 ? -0.551 -6.665 5.818 1.00 96.94 90 SER A O 1
ATOM 712 N N . ILE A 1 91 ? -1.529 -8.084 7.278 1.00 97.00 91 ILE A N 1
ATOM 713 C CA . ILE A 1 91 ? -1.892 -7.074 8.270 1.00 97.00 91 ILE A CA 1
ATOM 714 C C . ILE A 1 91 ? -0.679 -6.742 9.136 1.00 97.00 91 ILE A C 1
ATOM 716 O O . ILE A 1 91 ? 0.044 -7.633 9.583 1.00 97.00 91 ILE A O 1
ATOM 720 N N . ASP A 1 92 ? -0.497 -5.456 9.408 1.00 94.56 92 ASP A N 1
ATOM 721 C CA . ASP A 1 92 ? 0.551 -4.928 10.267 1.00 94.56 92 ASP A CA 1
ATOM 722 C C . ASP A 1 92 ? 0.001 -3.796 11.162 1.00 94.56 92 ASP A C 1
ATOM 724 O O . ASP A 1 92 ? -0.993 -3.136 10.852 1.00 94.56 92 ASP A O 1
ATOM 728 N N . GLN A 1 93 ? 0.662 -3.579 12.296 1.00 90.25 93 GLN A N 1
ATOM 729 C CA . GLN A 1 93 ? 0.366 -2.566 13.316 1.00 90.25 93 GLN A CA 1
ATOM 730 C C . GLN A 1 93 ? 1.624 -1.734 13.648 1.00 90.25 93 GLN A C 1
ATOM 732 O O . GLN A 1 93 ? 1.765 -1.177 14.738 1.00 90.25 93 GLN A O 1
ATOM 737 N N . ASN A 1 94 ? 2.588 -1.667 12.722 1.00 92.81 94 ASN A N 1
ATOM 738 C CA . ASN A 1 94 ? 3.867 -0.998 12.929 1.00 92.81 94 ASN A CA 1
ATOM 739 C C . ASN A 1 94 ? 3.703 0.503 13.232 1.00 92.81 94 ASN A C 1
ATOM 741 O O . ASN A 1 94 ? 3.460 1.329 12.345 1.00 92.81 94 ASN A O 1
ATOM 745 N N . ARG A 1 95 ? 3.924 0.866 14.501 1.00 93.81 95 ARG A N 1
ATOM 746 C CA . ARG A 1 95 ? 3.749 2.237 14.989 1.00 93.81 95 ARG A CA 1
ATOM 747 C C . ARG A 1 95 ? 4.685 3.244 14.329 1.00 93.81 95 ARG A C 1
ATOM 749 O O . ARG A 1 95 ? 4.262 4.360 14.047 1.00 93.81 95 ARG A O 1
ATOM 756 N N . GLU A 1 96 ? 5.917 2.849 14.019 1.00 95.50 96 GLU A N 1
ATOM 757 C CA . GLU A 1 96 ? 6.879 3.734 13.357 1.00 95.50 96 GLU A CA 1
ATOM 758 C C . GLU A 1 96 ? 6.404 4.123 11.953 1.00 95.50 96 GLU A C 1
ATOM 760 O O . GLU A 1 96 ? 6.568 5.267 11.529 1.00 95.50 96 GLU A O 1
ATOM 765 N N . ARG A 1 97 ? 5.788 3.183 11.223 1.00 95.75 97 ARG A N 1
ATOM 766 C CA . ARG A 1 97 ? 5.224 3.437 9.888 1.00 95.75 97 ARG A CA 1
ATOM 767 C C . ARG A 1 97 ? 3.964 4.289 9.962 1.00 95.75 97 ARG A C 1
ATOM 769 O O . ARG A 1 97 ? 3.835 5.227 9.174 1.00 95.75 97 ARG A O 1
ATOM 776 N N . ILE A 1 98 ? 3.097 4.033 10.945 1.00 96.38 98 ILE A N 1
ATOM 777 C CA . ILE A 1 98 ? 1.939 4.892 11.233 1.00 96.38 98 ILE A CA 1
ATOM 778 C C . ILE A 1 98 ? 2.414 6.325 11.464 1.00 96.38 98 ILE A C 1
ATOM 780 O O . ILE A 1 98 ? 1.956 7.240 10.784 1.00 96.38 98 ILE A O 1
ATOM 784 N N . ASP A 1 99 ? 3.382 6.523 12.360 1.00 96.12 99 ASP A N 1
ATOM 785 C CA . ASP A 1 99 ? 3.912 7.844 12.686 1.00 96.12 99 ASP A CA 1
ATOM 786 C C . ASP A 1 99 ? 4.568 8.535 11.488 1.00 96.12 99 ASP A C 1
ATOM 788 O O . ASP A 1 99 ? 4.340 9.730 11.284 1.00 96.12 99 ASP A O 1
ATOM 792 N N . ARG A 1 100 ? 5.331 7.788 10.681 1.00 95.69 100 ARG A N 1
ATOM 793 C CA . ARG A 1 100 ? 6.017 8.288 9.481 1.00 95.69 100 ARG A CA 1
ATOM 794 C C . ARG A 1 100 ? 5.047 8.794 8.415 1.00 95.69 100 ARG A C 1
ATOM 796 O O . ARG A 1 100 ? 5.337 9.799 7.767 1.00 95.69 100 ARG A O 1
ATOM 803 N N . PHE A 1 101 ? 3.943 8.085 8.187 1.00 95.56 101 PHE A N 1
ATOM 804 C CA . PHE A 1 101 ? 3.023 8.368 7.080 1.00 95.56 101 PHE A CA 1
ATOM 805 C C . PHE A 1 101 ? 1.789 9.182 7.483 1.00 95.56 101 PHE A C 1
ATOM 807 O O . PHE A 1 101 ? 1.064 9.670 6.606 1.00 95.56 101 PHE A O 1
ATOM 814 N N . TRP A 1 102 ? 1.563 9.365 8.786 1.00 96.44 102 TRP A N 1
ATOM 815 C CA . TRP A 1 102 ? 0.421 10.105 9.306 1.00 96.44 102 TRP A CA 1
ATOM 816 C C . TRP A 1 102 ? 0.340 11.523 8.746 1.00 96.44 102 TRP A C 1
ATOM 818 O O . TRP A 1 102 ? 1.319 12.268 8.712 1.00 96.44 102 TRP A O 1
ATOM 828 N N . ASN A 1 103 ? -0.859 11.922 8.339 1.00 94.69 103 ASN A N 1
ATOM 829 C CA . ASN A 1 103 ? -1.119 13.248 7.799 1.00 94.69 103 ASN A CA 1
ATOM 830 C C . ASN A 1 103 ? -2.590 13.644 8.038 1.00 94.69 103 ASN A C 1
ATOM 832 O O . ASN A 1 103 ? -3.404 12.781 8.374 1.00 94.69 103 ASN A O 1
ATOM 836 N N . PRO A 1 104 ? -2.961 14.928 7.862 1.00 94.56 104 PRO A N 1
ATOM 837 C CA . PRO A 1 104 ? -4.326 15.391 8.119 1.00 94.56 104 PRO A CA 1
ATOM 838 C C . PRO A 1 104 ? -5.405 14.704 7.275 1.00 94.56 104 PRO A C 1
ATOM 840 O O . PRO A 1 104 ? -6.536 14.582 7.734 1.00 94.56 104 PRO A O 1
ATOM 843 N N . VAL A 1 105 ? -5.070 14.242 6.063 1.00 91.81 105 VAL A N 1
ATOM 844 C CA . VAL A 1 105 ? -6.023 13.512 5.216 1.00 91.81 105 VAL A CA 1
ATOM 845 C C . VAL A 1 105 ? -6.341 12.163 5.844 1.00 91.81 105 VAL A C 1
ATOM 847 O O . VAL A 1 105 ? -7.514 11.843 5.965 1.00 91.81 105 VAL A O 1
ATOM 850 N N . LEU A 1 106 ? -5.332 11.410 6.300 1.00 93.31 106 LEU A N 1
ATOM 851 C CA . LEU A 1 106 ? -5.548 10.159 7.038 1.00 93.31 106 LEU A CA 1
ATOM 852 C C . LEU A 1 106 ? -6.323 10.400 8.334 1.00 93.31 106 LEU A C 1
ATOM 854 O O . LEU A 1 106 ? -7.294 9.701 8.593 1.00 93.31 106 LEU A O 1
ATOM 858 N N . ALA A 1 107 ? -5.943 11.419 9.108 1.00 94.31 107 ALA A N 1
ATOM 859 C CA . ALA A 1 107 ? -6.585 11.727 10.385 1.00 94.31 107 ALA A CA 1
ATOM 860 C C . ALA A 1 107 ? -8.097 11.984 10.259 1.00 94.31 107 ALA A C 1
ATOM 862 O O . ALA A 1 107 ? -8.841 11.690 11.186 1.00 94.31 107 ALA A O 1
ATOM 863 N N . ALA A 1 108 ? -8.569 12.480 9.112 1.00 94.06 108 ALA A N 1
ATOM 864 C CA . ALA A 1 108 ? -9.996 12.680 8.867 1.00 94.06 108 ALA A CA 1
ATOM 865 C C . ALA A 1 108 ? -10.812 11.369 8.827 1.00 94.06 108 ALA A C 1
ATOM 867 O O . ALA A 1 108 ? -12.025 11.413 9.018 1.00 94.06 108 ALA A O 1
ATOM 868 N N . TRP A 1 109 ? -10.166 10.222 8.591 1.00 92.44 109 TRP A N 1
ATOM 869 C CA . TRP A 1 109 ? -10.805 8.900 8.538 1.00 92.44 109 TRP A CA 1
ATOM 870 C C . TRP A 1 109 ? -10.757 8.134 9.867 1.00 92.44 109 TRP A C 1
ATOM 872 O O . TRP A 1 109 ? -11.427 7.111 9.992 1.00 92.44 109 TRP A O 1
ATOM 882 N N . TYR A 1 110 ? -9.995 8.623 10.851 1.00 95.31 110 TYR A N 1
ATOM 883 C CA . TYR A 1 110 ? -9.788 7.976 12.150 1.00 95.31 110 TYR A CA 1
ATOM 884 C C . TYR A 1 110 ? -10.125 8.967 13.274 1.00 95.31 110 TYR A C 1
ATOM 886 O O . TYR A 1 110 ? -9.270 9.777 13.646 1.0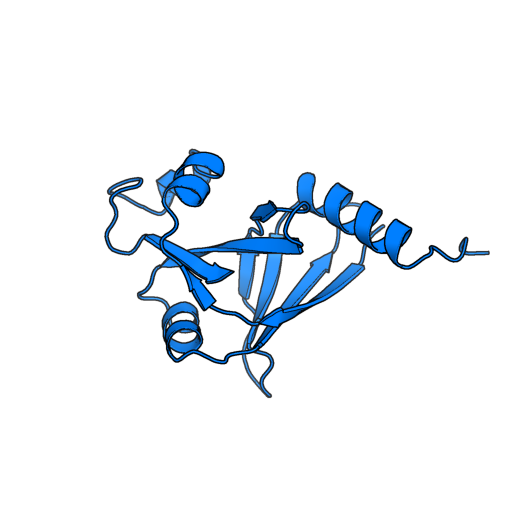0 95.31 110 TYR A O 1
ATOM 894 N N . PRO A 1 111 ? -11.369 8.964 13.794 1.00 91.88 111 PRO A N 1
ATOM 895 C CA . PRO A 1 111 ? -11.834 9.920 14.804 1.00 91.88 111 PRO A CA 1
ATOM 896 C C . PRO A 1 111 ? -10.974 9.975 16.072 1.00 91.88 111 PRO A C 1
ATOM 898 O O . PRO A 1 111 ? -10.823 11.041 16.665 1.00 91.88 111 PRO A O 1
ATOM 901 N N . GLU A 1 112 ? -10.389 8.842 16.464 1.00 95.31 112 GLU A N 1
ATOM 902 C CA . GLU A 1 112 ? -9.496 8.718 17.626 1.00 95.31 112 GLU A CA 1
ATOM 903 C C . GLU A 1 112 ? -8.012 8.922 17.251 1.00 95.31 112 GLU A C 1
ATOM 905 O O . GLU A 1 112 ? -7.090 8.717 18.043 1.00 95.31 112 GLU A O 1
ATOM 910 N N . GLY A 1 113 ? -7.758 9.385 16.027 1.00 95.38 113 GLY A N 1
ATOM 911 C CA . GLY A 1 113 ? -6.432 9.683 15.520 1.00 95.38 113 GLY A CA 1
ATOM 912 C C . GLY A 1 113 ? -5.579 8.427 15.371 1.00 95.38 113 GLY A C 1
ATOM 913 O O . GLY A 1 113 ? -6.016 7.415 14.833 1.00 95.38 113 GLY A O 1
ATOM 914 N N . LYS A 1 114 ? -4.326 8.502 15.826 1.00 95.62 114 LYS A N 1
ATOM 915 C CA . LYS A 1 114 ? -3.389 7.374 15.740 1.00 95.62 114 LYS A CA 1
ATOM 916 C C . LYS A 1 114 ? -3.739 6.236 16.698 1.00 95.62 114 LYS A C 1
ATOM 918 O O . LYS A 1 114 ? -3.207 5.146 16.53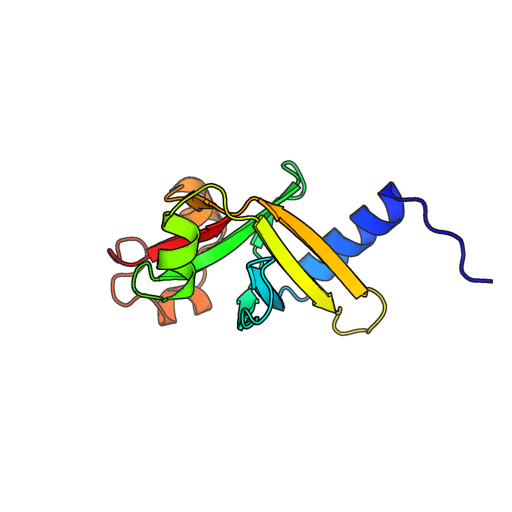2 1.00 95.62 114 LYS A O 1
ATOM 923 N N . ASP A 1 115 ? -4.563 6.491 17.709 1.00 94.44 115 ASP A N 1
ATOM 924 C CA . ASP A 1 115 ? -4.954 5.498 18.714 1.00 94.44 115 ASP A CA 1
ATOM 925 C C . ASP A 1 115 ? -6.307 4.851 18.391 1.00 94.44 115 ASP A C 1
ATOM 927 O O . ASP A 1 115 ? -6.827 4.083 19.195 1.00 94.44 115 ASP A O 1
ATOM 931 N N . ASP A 1 116 ? -6.861 5.139 17.208 1.00 95.81 116 ASP A N 1
ATOM 932 C CA . ASP A 1 116 ? -8.096 4.526 16.737 1.00 95.81 116 ASP A CA 1
ATOM 933 C C . ASP A 1 116 ? -7.947 3.000 16.662 1.00 95.81 116 ASP A C 1
ATOM 935 O O . ASP A 1 116 ? -7.032 2.511 15.990 1.00 95.81 116 ASP A O 1
ATOM 939 N N . PRO A 1 117 ? -8.825 2.235 17.337 1.00 94.50 117 PRO A N 1
ATOM 940 C CA . PRO A 1 117 ? -8.689 0.786 17.437 1.00 94.50 117 PRO A CA 1
ATOM 941 C C . PRO A 1 117 ? -8.835 0.081 16.088 1.00 94.50 117 PRO A C 1
ATOM 943 O O . PRO A 1 117 ? -8.381 -1.050 15.948 1.00 94.50 117 PRO A O 1
ATOM 946 N N . HIS A 1 118 ? -9.445 0.740 15.100 1.00 95.62 118 HIS A N 1
ATOM 947 C CA . HIS A 1 118 ? -9.619 0.188 13.765 1.00 95.62 118 HIS A CA 1
ATOM 948 C C . HIS A 1 118 ? -8.450 0.504 12.833 1.00 95.62 118 HIS A C 1
ATOM 950 O O . HIS A 1 118 ? -8.360 -0.085 11.754 1.00 95.62 118 HIS A O 1
ATOM 956 N N . LEU A 1 119 ? -7.553 1.423 13.205 1.00 96.50 119 LEU A N 1
ATOM 957 C CA . LEU A 1 119 ? -6.413 1.803 12.379 1.00 96.50 119 LEU A CA 1
ATOM 958 C C . LEU A 1 119 ? -5.528 0.588 12.116 1.00 96.50 119 LEU A C 1
ATOM 960 O O . LEU A 1 119 ? -4.964 -0.014 13.026 1.00 96.50 119 LEU A O 1
ATOM 964 N N . THR A 1 120 ? -5.399 0.246 10.838 1.00 96.12 120 THR A N 1
ATOM 965 C CA . THR A 1 120 ? -4.685 -0.944 10.393 1.00 96.12 120 THR A CA 1
ATOM 966 C C . THR A 1 120 ? -3.820 -0.625 9.183 1.00 96.12 120 THR A C 1
ATOM 968 O O . THR A 1 120 ? -4.199 0.171 8.317 1.00 96.12 120 THR A O 1
ATOM 971 N N . LEU A 1 121 ? -2.647 -1.252 9.112 1.00 97.38 121 LEU A N 1
ATOM 972 C CA . LEU A 1 121 ? -1.817 -1.242 7.918 1.00 97.38 121 LEU A CA 1
ATOM 973 C C . LEU A 1 121 ? -1.940 -2.572 7.180 1.00 97.38 121 LEU A C 1
ATOM 975 O O . LEU A 1 121 ? -1.971 -3.642 7.783 1.00 97.38 121 LEU A O 1
ATOM 979 N N . ILE A 1 122 ? -1.964 -2.481 5.859 1.00 97.62 122 ILE A N 1
ATOM 980 C CA . ILE A 1 122 ? -1.648 -3.578 4.953 1.00 97.62 122 ILE A CA 1
ATOM 981 C C . ILE A 1 122 ? -0.289 -3.272 4.331 1.00 97.62 122 ILE A C 1
ATOM 983 O O . ILE A 1 122 ? -0.001 -2.112 4.020 1.00 97.62 122 ILE A O 1
ATOM 987 N N . ARG A 1 123 ? 0.530 -4.303 4.153 1.00 95.38 123 ARG A N 1
ATOM 988 C CA . ARG A 1 123 ? 1.772 -4.261 3.379 1.00 95.38 123 ARG A CA 1
ATOM 989 C C . ARG A 1 123 ? 1.820 -5.396 2.377 1.00 95.38 123 ARG A C 1
ATOM 991 O O . ARG A 1 123 ? 1.192 -6.435 2.699 1.00 95.38 123 ARG A O 1
#

Foldseek 3Di:
DPPPDDPVRLLVVVVVLCVVPFWWWKWWPDPPTGTDIWGWDDDSVVRDTKTKDFCPDPRVVVQAVAPIKMWTWDAGPVRPDTDIDIDRKHKDLDLVVCVVPDDPVVQVVAVVRNPRPRTIMMD

Sequence (123 aa):
MADDLTAAEAEKEFWKHLKSSNTGMLGLDQPGYHNQPMTGFREEETGTIWFFTRDDTDFARDVAVGGQSGMFTYQSKDQQVYACIHGDLSIDQNRERIDRFWNPVLAAWYPEGKDDPHLTLIR

Radius of gyration: 15.15 Å; chains: 1; bounding box: 30×32×49 Å